Protein AF-A0A496R9T5-F1 (afdb_monomer)

Radius of gyration: 12.74 Å; Cα contacts (8 Å, |Δi|>4): 82; chains: 1; bounding box: 33×17×34 Å

pLDDT: mean 94.13, std 7.53, range [60.81, 98.75]

Foldseek 3Di:
DPPVVVVVQVVLQVVQQVVEADPPPPDGGKGWDDDPPDPDIDIHIHYDDPD

Solvent-accessible surface area (backbone atoms only — not comparable to full-atom values): 3074 Å² total; per-residue (Å²): 131,62,70,68,56,54,50,53,26,49,56,42,8,61,61,27,21,75,71,29,46,32,89,85,81,67,67,66,40,42,36,45,45,73,49,88,97,48,97,59,73,48,65,39,49,48,73,68,78,91,124

Mean predicted aligned error: 3.28 Å

Sequence (51 aa):
MDDSRLQEAFTTAVKAREKAYAPYSGFKVGAALALKGAGKIYPGCNVENAS

Structure (mmCIF, N/CA/C/O backbone):
data_AF-A0A496R9T5-F1
#
_entry.id   AF-A0A496R9T5-F1
#
loop_
_atom_site.group_PDB
_atom_site.id
_atom_site.type_symbol
_atom_site.label_atom_id
_atom_site.label_alt_id
_atom_site.label_comp_id
_atom_site.label_asym_id
_atom_site.label_entity_id
_atom_site.label_seq_id
_atom_site.pdbx_PDB_ins_code
_atom_site.Cartn_x
_atom_site.Cartn_y
_atom_site.Cartn_z
_atom_site.occupancy
_atom_site.B_iso_or_equiv
_atom_site.auth_seq_id
_atom_site.auth_comp_id
_atom_site.auth_asym_id
_atom_site.auth_atom_id
_atom_site.pdbx_PDB_model_num
ATOM 1 N N . MET A 1 1 ? -8.002 -3.576 19.221 1.00 60.81 1 MET A N 1
ATOM 2 C CA . MET A 1 1 ? -7.868 -2.594 18.126 1.00 60.81 1 MET A CA 1
ATOM 3 C C . MET A 1 1 ? -9.275 -2.156 17.787 1.00 60.81 1 MET A C 1
ATOM 5 O O . MET A 1 1 ? -10.162 -2.983 17.908 1.00 60.81 1 MET A O 1
ATOM 9 N N . ASP A 1 2 ? -9.490 -0.880 17.493 1.00 75.69 2 ASP A N 1
ATOM 10 C CA . ASP A 1 2 ? -10.797 -0.406 17.033 1.00 75.69 2 ASP A CA 1
ATOM 11 C C . ASP A 1 2 ? -10.955 -0.780 15.552 1.00 75.69 2 ASP A C 1
ATOM 13 O O . ASP A 1 2 ? -10.071 -0.459 14.749 1.00 75.69 2 ASP A O 1
ATOM 17 N N . ASP A 1 3 ? -12.038 -1.477 15.207 1.00 82.00 3 ASP A N 1
ATOM 18 C CA . ASP 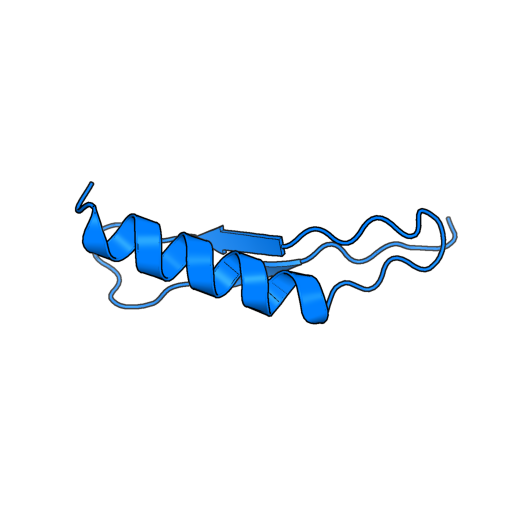A 1 3 ? -12.317 -1.963 13.850 1.00 82.00 3 ASP A CA 1
ATOM 19 C C . ASP A 1 3 ? -12.389 -0.811 12.832 1.00 82.00 3 ASP A C 1
ATOM 21 O O . ASP A 1 3 ? -11.978 -0.967 11.679 1.00 82.00 3 ASP A O 1
ATOM 25 N N . SER A 1 4 ? -12.807 0.383 13.271 1.00 89.00 4 SER A N 1
ATOM 26 C CA . SER A 1 4 ? -12.838 1.596 12.441 1.00 89.00 4 SER A CA 1
ATOM 27 C C . SER A 1 4 ? -11.440 2.008 11.967 1.00 89.00 4 SER A C 1
ATOM 29 O O . SER A 1 4 ? -11.208 2.260 10.781 1.00 89.00 4 SER A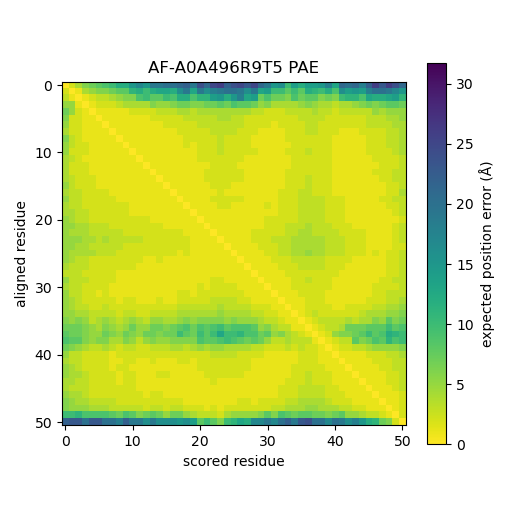 O 1
ATOM 31 N N . ARG A 1 5 ? -10.454 1.990 12.872 1.00 90.81 5 ARG A N 1
ATOM 32 C CA . ARG A 1 5 ? -9.066 2.352 12.543 1.00 90.81 5 ARG A CA 1
ATOM 33 C C . ARG A 1 5 ? -8.395 1.336 11.634 1.00 90.81 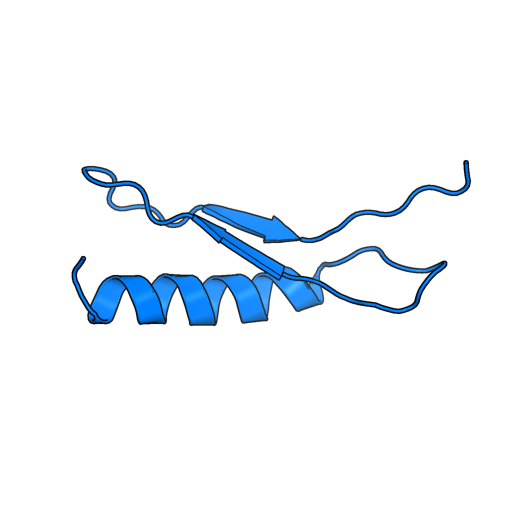5 ARG A C 1
ATOM 35 O O . ARG A 1 5 ? -7.546 1.711 10.825 1.00 90.81 5 ARG A O 1
ATOM 42 N N . LEU A 1 6 ? -8.754 0.060 11.771 1.00 92.88 6 LEU A N 1
ATOM 43 C CA . LEU A 1 6 ? -8.256 -0.971 10.869 1.00 92.88 6 LEU A CA 1
ATOM 44 C C . LEU A 1 6 ? -8.750 -0.714 9.442 1.00 92.88 6 LEU A C 1
ATOM 46 O O . LEU A 1 6 ? -7.960 -0.814 8.504 1.00 92.88 6 LEU A O 1
ATOM 50 N N . GLN A 1 7 ? -10.012 -0.303 9.277 1.00 95.50 7 GLN A 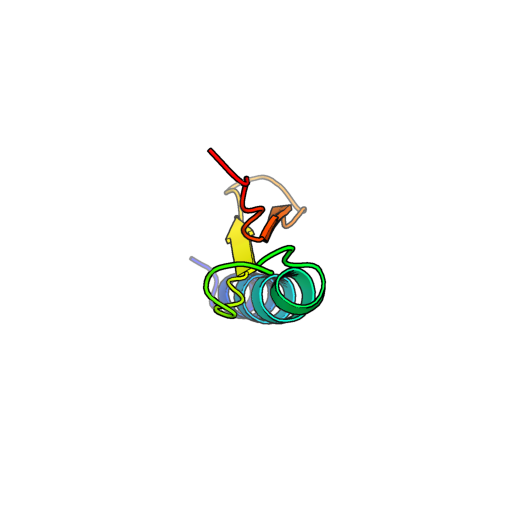N 1
ATOM 51 C CA . GLN A 1 7 ? -10.540 0.053 7.961 1.00 95.50 7 GLN A CA 1
ATOM 52 C C . GLN A 1 7 ? -9.934 1.326 7.373 1.00 95.50 7 GLN A C 1
ATOM 54 O O . GLN A 1 7 ? -9.626 1.377 6.178 1.00 95.50 7 GLN A O 1
ATOM 59 N N . GLU A 1 8 ? -9.702 2.344 8.201 1.00 95.50 8 GLU A N 1
ATOM 60 C CA . GLU A 1 8 ? -8.991 3.551 7.773 1.00 95.50 8 GLU A CA 1
ATOM 61 C C . GLU A 1 8 ? -7.574 3.212 7.281 1.00 95.50 8 GLU A C 1
ATOM 63 O O . GLU A 1 8 ? -7.155 3.662 6.208 1.00 95.50 8 GLU A O 1
ATOM 68 N N . ALA A 1 9 ? -6.850 2.366 8.024 1.00 96.44 9 ALA A N 1
ATOM 69 C CA . ALA A 1 9 ? -5.525 1.894 7.637 1.00 96.44 9 ALA A CA 1
ATOM 70 C C . ALA A 1 9 ? -5.574 1.080 6.337 1.00 96.44 9 ALA A C 1
ATOM 72 O O . ALA A 1 9 ? -4.790 1.346 5.428 1.00 96.44 9 ALA A O 1
ATOM 73 N N . PHE A 1 10 ? -6.522 0.152 6.200 1.00 97.38 10 PHE A N 1
ATOM 74 C CA . PHE A 1 10 ? -6.689 -0.641 4.982 1.00 97.38 10 PHE A CA 1
ATOM 75 C C . PHE A 1 10 ? -6.946 0.246 3.757 1.00 97.38 10 PHE A C 1
ATOM 77 O O . PHE A 1 10 ? -6.220 0.168 2.765 1.00 97.38 10 PHE A O 1
ATOM 84 N N . THR A 1 11 ? -7.905 1.168 3.850 1.00 98.06 11 THR A N 1
ATOM 85 C CA . THR A 1 11 ? -8.215 2.123 2.772 1.00 98.06 11 THR A CA 1
ATOM 86 C C . THR A 1 11 ? -7.003 2.990 2.426 1.00 98.06 11 THR A C 1
ATOM 88 O O . THR A 1 11 ? -6.723 3.260 1.256 1.00 98.06 11 THR A O 1
ATOM 91 N N . THR A 1 12 ? -6.244 3.409 3.438 1.00 98.06 12 THR A N 1
ATOM 92 C CA . THR A 1 12 ? -5.017 4.192 3.257 1.00 98.06 12 THR A CA 1
ATOM 93 C C . THR A 1 12 ? -3.917 3.386 2.562 1.00 98.06 12 THR A C 1
ATOM 95 O O . THR A 1 12 ? -3.255 3.915 1.669 1.00 98.06 12 THR A O 1
ATOM 98 N N . ALA A 1 13 ? -3.749 2.105 2.902 1.00 98.69 13 ALA A N 1
ATOM 99 C CA . ALA A 1 13 ? -2.803 1.205 2.244 1.00 98.69 13 ALA A CA 1
ATOM 100 C C . ALA A 1 13 ? -3.166 0.988 0.767 1.00 98.69 13 ALA A C 1
ATOM 102 O O . ALA A 1 13 ? -2.290 1.051 -0.097 1.00 98.69 13 ALA A O 1
ATOM 103 N N . VAL A 1 14 ? -4.457 0.813 0.460 1.00 98.50 14 VAL A N 1
ATOM 104 C CA . VAL A 1 14 ? -4.950 0.688 -0.922 1.00 98.50 14 VAL A CA 1
ATOM 105 C C . VAL A 1 14 ? -4.613 1.936 -1.740 1.00 98.50 14 VAL A C 1
ATOM 107 O O . VAL A 1 14 ? -4.108 1.806 -2.851 1.00 98.50 14 VAL A O 1
ATOM 110 N N . LYS A 1 15 ? -4.792 3.141 -1.183 1.00 98.56 15 LYS A N 1
ATOM 111 C CA . LYS A 1 15 ? -4.395 4.395 -1.854 1.00 98.56 15 LYS A CA 1
ATOM 112 C C . LYS A 1 15 ? -2.879 4.521 -2.006 1.00 98.56 15 LYS A C 1
ATOM 114 O O . LYS A 1 15 ? -2.388 4.983 -3.030 1.00 98.56 15 LYS A O 1
ATOM 119 N N . ALA A 1 16 ? -2.110 4.114 -0.997 1.00 98.69 16 ALA A N 1
ATOM 120 C CA . ALA A 1 16 ? -0.651 4.174 -1.048 1.00 98.69 16 ALA A CA 1
ATOM 121 C C . ALA A 1 16 ? -0.075 3.284 -2.162 1.00 98.69 16 ALA A C 1
ATOM 123 O O . ALA A 1 16 ? 0.866 3.690 -2.840 1.00 98.69 16 ALA A O 1
ATOM 124 N N . ARG A 1 17 ? -0.688 2.117 -2.406 1.00 98.69 17 ARG A N 1
ATOM 125 C CA . ARG A 1 17 ? -0.326 1.189 -3.490 1.00 98.69 17 ARG A CA 1
ATOM 126 C C . ARG A 1 17 ? -0.285 1.857 -4.868 1.00 98.69 17 ARG A C 1
ATOM 128 O O . ARG A 1 17 ? 0.528 1.470 -5.702 1.00 98.69 17 ARG A O 1
ATOM 135 N N . GLU A 1 18 ? -1.134 2.852 -5.127 1.00 98.31 18 GLU A N 1
ATOM 136 C CA . GLU A 1 18 ? -1.178 3.560 -6.417 1.00 98.31 18 GLU A CA 1
ATOM 137 C C . GLU A 1 18 ? 0.131 4.299 -6.726 1.00 98.31 18 GLU A C 1
ATOM 139 O O . GLU A 1 18 ? 0.481 4.467 -7.894 1.00 98.31 18 GLU A O 1
ATOM 144 N N . LYS A 1 19 ? 0.877 4.675 -5.680 1.00 98.38 19 LYS A N 1
ATOM 145 C CA . LYS A 1 19 ? 2.159 5.386 -5.757 1.00 98.38 19 LYS A CA 1
ATOM 146 C C . LYS A 1 19 ? 3.376 4.458 -5.804 1.00 98.38 19 LYS A C 1
ATOM 148 O O . LYS A 1 19 ? 4.496 4.957 -5.860 1.00 98.38 19 LYS A O 1
ATOM 153 N N . ALA A 1 20 ? 3.174 3.140 -5.770 1.00 98.62 20 ALA A N 1
ATOM 154 C CA . ALA A 1 20 ? 4.262 2.172 -5.807 1.00 98.62 20 ALA A CA 1
ATOM 155 C C . ALA A 1 20 ? 5.098 2.315 -7.088 1.00 98.62 20 ALA A C 1
ATOM 157 O O . ALA A 1 20 ? 4.558 2.318 -8.200 1.00 98.62 20 ALA A O 1
ATOM 158 N N . TYR A 1 21 ? 6.419 2.370 -6.920 1.00 98.44 21 TYR A N 1
ATOM 159 C CA . TYR A 1 21 ? 7.379 2.299 -8.017 1.00 98.44 21 TYR A CA 1
ATOM 160 C C . TYR A 1 21 ? 7.857 0.853 -8.143 1.00 98.44 21 TYR A C 1
ATOM 162 O O . TYR A 1 21 ? 8.701 0.408 -7.370 1.00 98.44 21 TYR A O 1
ATOM 170 N N . ALA A 1 22 ? 7.282 0.113 -9.091 1.00 98.19 22 ALA A N 1
ATOM 171 C CA . ALA A 1 22 ? 7.571 -1.307 -9.289 1.00 98.19 22 ALA A CA 1
ATOM 172 C C . ALA A 1 22 ? 7.737 -1.666 -10.780 1.00 98.19 22 ALA A C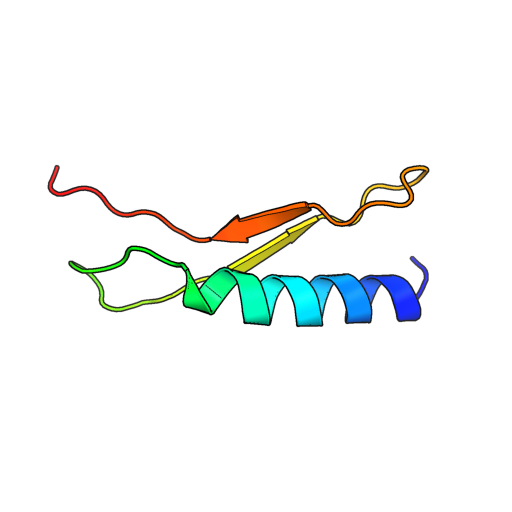 1
ATOM 174 O O . ALA A 1 22 ? 6.926 -2.424 -11.319 1.00 98.19 22 ALA A O 1
ATOM 175 N N . PRO A 1 23 ? 8.706 -1.060 -11.496 1.00 97.75 23 PRO A N 1
ATOM 176 C CA . PRO A 1 23 ? 8.871 -1.285 -12.931 1.00 97.75 23 PRO A CA 1
ATOM 177 C C . PRO A 1 23 ? 9.457 -2.660 -13.272 1.00 97.75 23 PRO A C 1
ATOM 179 O O . PRO A 1 23 ? 9.339 -3.071 -14.423 1.00 97.75 23 PRO A O 1
ATOM 182 N N . TYR A 1 24 ? 10.083 -3.364 -12.321 1.00 97.00 24 TYR A N 1
ATOM 183 C CA . TYR A 1 24 ? 10.752 -4.636 -12.603 1.00 97.00 24 TYR A CA 1
ATOM 184 C C . TYR A 1 24 ? 9.797 -5.809 -12.397 1.00 97.00 24 TYR A C 1
ATOM 186 O O . TYR A 1 24 ? 9.669 -6.655 -13.278 1.00 97.00 24 TYR A O 1
ATOM 194 N N . SER A 1 25 ? 9.084 -5.849 -11.266 1.00 97.19 25 SER A N 1
ATOM 195 C CA . SER A 1 25 ? 8.120 -6.928 -11.000 1.00 97.19 25 SER A CA 1
ATOM 196 C C . SER A 1 25 ? 6.714 -6.649 -11.534 1.00 97.19 25 SER A C 1
ATOM 198 O O . SER A 1 25 ? 5.924 -7.575 -11.711 1.00 97.19 25 SER A O 1
ATOM 200 N N . GLY A 1 26 ? 6.347 -5.376 -11.719 1.00 97.25 26 GLY A N 1
ATOM 201 C CA . GLY A 1 26 ? 4.960 -4.966 -11.958 1.00 97.25 26 GLY A CA 1
ATOM 202 C C . GLY A 1 26 ? 4.033 -5.149 -10.745 1.00 97.25 26 GLY A C 1
ATOM 203 O O . GLY A 1 26 ? 2.835 -4.860 -10.832 1.00 97.25 26 GLY A O 1
ATOM 204 N N . PHE A 1 27 ? 4.549 -5.602 -9.598 1.00 98.25 27 PHE A N 1
ATOM 205 C CA . PHE A 1 27 ? 3.748 -5.938 -8.426 1.00 98.25 27 PHE A CA 1
ATOM 206 C C . PHE A 1 27 ? 3.666 -4.767 -7.439 1.00 98.25 27 PHE A C 1
ATOM 208 O O . PHE A 1 27 ? 4.560 -4.509 -6.631 1.00 98.25 27 PHE A O 1
ATOM 215 N N . LYS A 1 28 ? 2.550 -4.033 -7.501 1.00 98.56 28 LYS A N 1
ATOM 216 C CA . LYS A 1 28 ? 2.293 -2.878 -6.629 1.00 98.56 28 LYS A CA 1
ATOM 217 C C . LYS A 1 28 ? 1.778 -3.307 -5.256 1.00 98.56 28 LYS A C 1
ATOM 219 O O . LYS A 1 28 ? 0.701 -3.905 -5.168 1.00 98.56 28 LYS A O 1
ATOM 224 N N . VAL A 1 29 ? 2.477 -2.896 -4.199 1.00 98.56 29 VAL A N 1
ATOM 225 C CA . VAL A 1 29 ? 2.150 -3.137 -2.787 1.00 98.56 29 VAL A CA 1
ATOM 226 C C . VAL A 1 29 ? 1.967 -1.808 -2.057 1.00 98.56 29 VAL A C 1
ATOM 228 O O . VAL A 1 29 ? 2.754 -0.875 -2.210 1.00 98.56 29 VAL A O 1
ATOM 231 N N . GLY A 1 30 ? 0.924 -1.730 -1.234 1.00 98.62 30 GLY A N 1
ATOM 232 C CA . GLY A 1 30 ? 0.697 -0.628 -0.305 1.00 98.62 30 GLY A CA 1
ATOM 233 C C . GLY A 1 30 ? 0.570 -1.145 1.123 1.00 98.62 30 GLY A C 1
ATOM 234 O O . GLY A 1 30 ? 0.099 -2.258 1.348 1.00 98.62 30 GLY A O 1
ATOM 235 N N . ALA A 1 31 ? 0.990 -0.330 2.082 1.00 98.44 31 ALA A N 1
ATOM 236 C CA . ALA A 1 31 ? 0.931 -0.608 3.509 1.00 98.44 31 ALA A CA 1
ATOM 237 C C . ALA A 1 31 ? 0.484 0.645 4.268 1.00 98.44 31 ALA A C 1
ATOM 239 O O . ALA A 1 31 ? 0.647 1.773 3.797 1.00 98.44 31 ALA A O 1
ATOM 240 N N . ALA A 1 32 ? -0.071 0.451 5.458 1.00 98.12 32 ALA A N 1
ATOM 241 C CA . ALA A 1 32 ? -0.392 1.541 6.362 1.00 98.12 32 ALA A CA 1
ATOM 242 C C . ALA A 1 32 ? -0.211 1.098 7.812 1.00 98.12 32 ALA A C 1
ATOM 244 O O . ALA A 1 32 ? -0.554 -0.028 8.169 1.00 98.12 32 ALA A O 1
ATOM 245 N N . LEU A 1 33 ? 0.300 1.998 8.650 1.00 95.69 33 LEU A N 1
ATOM 246 C CA . LEU A 1 33 ? 0.486 1.765 10.079 1.00 95.69 33 LEU A CA 1
ATOM 247 C C . LEU A 1 33 ? -0.450 2.663 10.888 1.00 95.69 33 LEU A C 1
ATOM 249 O O . LEU A 1 33 ? -0.402 3.892 10.782 1.00 95.69 33 LEU A O 1
ATOM 253 N N . ALA A 1 34 ? -1.271 2.034 11.727 1.00 93.75 34 ALA A N 1
ATOM 254 C CA . ALA A 1 34 ? -2.053 2.691 12.765 1.00 93.75 34 ALA A CA 1
ATOM 255 C C . ALA A 1 34 ? -1.334 2.530 14.109 1.00 93.75 34 ALA A C 1
ATOM 257 O O . ALA A 1 34 ? -1.278 1.434 14.667 1.00 93.75 34 ALA A O 1
ATOM 258 N N . LEU A 1 35 ? -0.779 3.618 14.642 1.0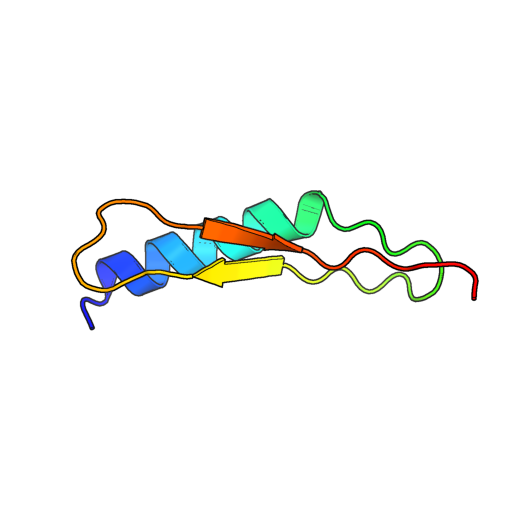0 90.94 35 LEU A N 1
ATOM 259 C CA . LEU A 1 35 ? -0.093 3.585 15.933 1.00 90.94 35 LEU A CA 1
ATOM 260 C C . LEU A 1 35 ? -1.088 3.820 17.077 1.00 90.94 35 LEU A C 1
ATOM 262 O O . LEU A 1 35 ? -1.965 4.691 17.010 1.00 90.94 35 LEU A O 1
ATOM 266 N N . LYS A 1 36 ? -0.953 3.045 18.156 1.00 88.25 36 LYS A N 1
ATOM 267 C CA . LYS A 1 36 ? -1.727 3.257 19.385 1.00 88.25 36 LYS A CA 1
ATOM 268 C C . LYS A 1 36 ? -1.309 4.593 20.009 1.00 88.25 36 LYS A C 1
ATOM 270 O O . LYS A 1 36 ? -0.122 4.862 20.137 1.00 88.25 36 LYS A O 1
ATOM 275 N N . GLY A 1 37 ? -2.279 5.429 20.376 1.00 87.69 37 GLY A N 1
ATOM 276 C CA . GLY A 1 37 ? -2.022 6.754 20.959 1.00 87.69 37 GLY A CA 1
ATOM 277 C C . GLY A 1 37 ? -1.694 7.864 19.951 1.00 87.69 37 GLY A C 1
ATOM 278 O O . GLY A 1 37 ? -1.684 9.025 20.340 1.00 87.69 37 GLY A O 1
ATOM 279 N N . ALA A 1 38 ? -1.496 7.548 18.665 1.00 82.81 38 ALA A N 1
ATOM 280 C CA . ALA A 1 38 ? -1.377 8.551 17.608 1.00 82.81 38 ALA A CA 1
ATOM 281 C 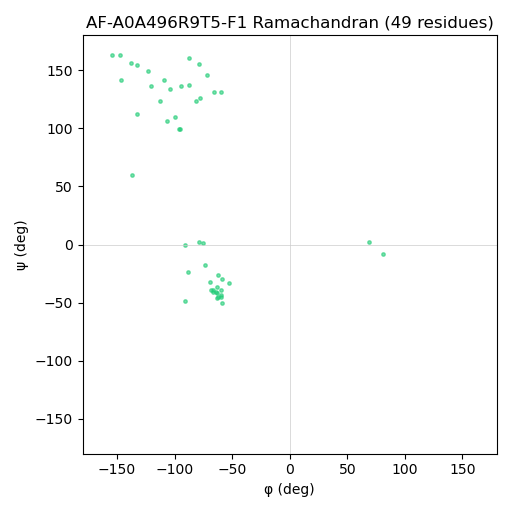C . ALA A 1 38 ? -2.666 8.623 16.779 1.00 82.81 38 ALA A C 1
ATOM 283 O O . ALA A 1 38 ? -3.183 7.596 16.328 1.00 82.81 38 ALA A O 1
ATOM 284 N N . GLY A 1 39 ? -3.144 9.842 16.522 1.00 86.00 39 GLY A N 1
ATOM 285 C CA . GLY A 1 39 ? -4.314 10.101 15.672 1.00 86.00 39 GLY A CA 1
ATOM 286 C C . GLY A 1 39 ? -4.037 10.032 14.166 1.00 86.00 39 GLY A C 1
ATOM 287 O O . GLY A 1 39 ? -4.928 10.299 13.375 1.00 86.00 39 GLY A O 1
ATOM 288 N N . LYS A 1 40 ? -2.806 9.703 13.757 1.00 93.19 40 LYS A N 1
ATOM 289 C CA . LYS A 1 40 ? -2.380 9.685 12.353 1.00 93.19 40 LYS A CA 1
ATOM 290 C C . LYS A 1 40 ? -2.160 8.255 11.854 1.00 93.19 40 LYS A C 1
ATOM 292 O O . LY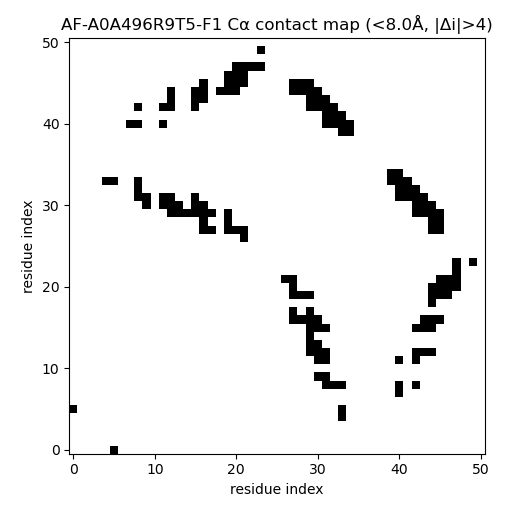S A 1 40 ? -1.615 7.424 12.581 1.00 93.19 40 LYS A O 1
ATOM 297 N N . ILE A 1 41 ? -2.540 8.002 10.601 1.00 95.81 41 ILE A N 1
ATOM 298 C CA . ILE A 1 41 ? -2.162 6.811 9.830 1.00 95.81 41 ILE A CA 1
ATOM 299 C C . ILE A 1 41 ? -0.929 7.125 8.977 1.00 95.81 41 ILE A C 1
ATOM 301 O O . ILE A 1 41 ? -0.847 8.183 8.347 1.00 95.81 41 ILE A O 1
ATOM 305 N N . TYR A 1 42 ? 0.030 6.202 8.947 1.00 97.19 42 TYR A N 1
ATOM 306 C CA . TYR A 1 42 ? 1.267 6.339 8.177 1.00 97.19 42 TYR A CA 1
ATOM 307 C C . TYR A 1 42 ? 1.229 5.413 6.953 1.00 97.19 42 TYR A C 1
ATOM 309 O O . TYR A 1 42 ? 1.349 4.202 7.134 1.00 97.19 42 TYR A O 1
ATOM 317 N N . PRO A 1 43 ? 1.035 5.938 5.729 1.00 98.19 43 PRO A N 1
ATOM 318 C CA . PRO A 1 43 ? 1.054 5.145 4.501 1.00 98.19 43 PRO A CA 1
ATOM 319 C C . PRO A 1 43 ? 2.476 4.821 4.030 1.00 98.19 43 PRO A C 1
ATOM 321 O O . PRO A 1 43 ? 3.407 5.593 4.255 1.00 98.19 43 PRO A O 1
ATOM 324 N N . GLY A 1 44 ? 2.612 3.732 3.278 1.00 98.50 44 GLY A N 1
ATOM 325 C CA . GLY A 1 44 ? 3.827 3.354 2.562 1.00 98.50 44 GLY A CA 1
ATOM 326 C C . GLY A 1 44 ? 3.522 2.477 1.349 1.00 98.50 44 GLY A C 1
ATOM 327 O O . GLY A 1 44 ? 2.433 1.920 1.223 1.00 98.50 44 GLY A O 1
ATOM 328 N N . CYS A 1 45 ? 4.483 2.364 0.441 1.00 98.75 45 CYS A N 1
ATOM 329 C CA . CYS A 1 45 ? 4.411 1.482 -0.721 1.00 98.75 45 CYS A CA 1
ATOM 330 C C . CYS A 1 45 ? 5.811 0.976 -1.072 1.00 98.75 45 CYS A C 1
ATOM 332 O O . CYS A 1 45 ? 6.803 1.531 -0.592 1.00 98.75 45 CYS A O 1
ATOM 334 N N . ASN A 1 46 ? 5.896 -0.086 -1.872 1.00 98.62 46 ASN A N 1
ATOM 335 C CA . ASN A 1 46 ? 7.187 -0.575 -2.344 1.00 98.62 46 ASN A CA 1
ATOM 336 C C . ASN A 1 46 ? 7.804 0.374 -3.384 1.00 98.62 46 ASN A C 1
ATOM 338 O O . ASN A 1 46 ? 7.108 0.986 -4.198 1.00 98.62 46 ASN A O 1
ATOM 342 N N . VAL A 1 47 ? 9.134 0.457 -3.343 1.00 98.38 47 VAL A N 1
AT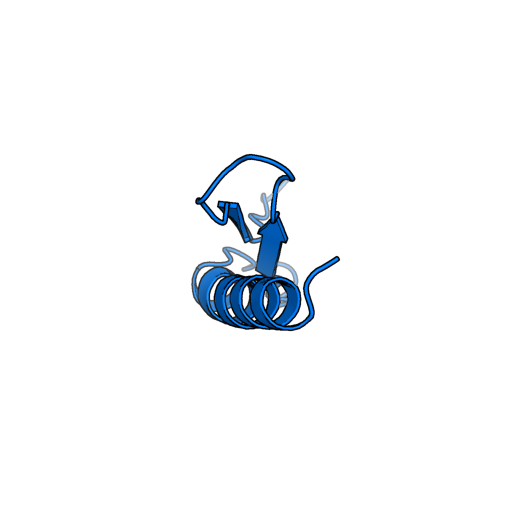OM 343 C CA . VAL A 1 47 ? 9.971 1.179 -4.303 1.00 98.38 47 VAL A CA 1
ATOM 344 C C . VAL A 1 47 ? 11.099 0.240 -4.696 1.00 98.38 47 VAL A C 1
ATOM 346 O O . VAL A 1 47 ? 11.932 -0.116 -3.866 1.00 98.38 47 VAL A O 1
ATOM 349 N N . GLU A 1 48 ? 11.092 -0.200 -5.945 1.00 98.25 48 GLU A N 1
ATOM 350 C CA . GLU A 1 48 ? 12.094 -1.126 -6.459 1.00 98.25 48 GLU A CA 1
ATOM 351 C C . GLU A 1 48 ? 13.325 -0.399 -7.007 1.00 98.25 48 GLU A C 1
ATOM 353 O O . GLU A 1 48 ? 13.292 0.784 -7.354 1.00 98.25 48 GLU A O 1
ATOM 358 N N . ASN A 1 49 ? 14.425 -1.135 -7.122 1.00 96.94 49 ASN A N 1
ATOM 359 C CA . ASN A 1 49 ? 15.692 -0.649 -7.647 1.00 96.94 49 ASN A CA 1
ATOM 360 C C . ASN A 1 49 ? 16.265 -1.645 -8.670 1.00 96.94 49 ASN A C 1
ATOM 362 O O . ASN A 1 49 ? 15.940 -2.825 -8.609 1.00 96.94 49 ASN A O 1
ATOM 366 N N . ALA A 1 50 ? 17.096 -1.156 -9.597 1.00 91.62 50 ALA A N 1
ATOM 367 C CA . ALA A 1 50 ? 17.647 -1.915 -10.727 1.00 91.62 50 ALA A CA 1
ATOM 368 C C . ALA A 1 50 ? 18.779 -2.896 -10.364 1.00 91.62 50 ALA A C 1
ATOM 370 O O . ALA A 1 50 ? 19.366 -3.458 -11.283 1.00 91.62 50 ALA A O 1
ATOM 371 N N . SER A 1 51 ? 19.128 -2.991 -9.074 1.00 73.19 51 SER A N 1
ATOM 372 C CA . SER A 1 51 ? 20.347 -3.620 -8.546 1.00 73.19 51 SER A CA 1
ATOM 373 C C . SER A 1 51 ? 20.729 -4.955 -9.174 1.00 73.19 51 SER A C 1
ATOM 375 O O . SER A 1 51 ? 19.840 -5.795 -9.424 1.00 73.19 51 SER A O 1
#

Secondary structure (DSSP, 8-state):
--HHHHHHHHHHHHHHHTT-B-TTT----EEEEE-TT-S-EEEEE-B----